Protein AF-A0A8W8N0G8-F1 (afdb_monomer_lite)

Radius of gyration: 26.47 Å; chains: 1; bounding box: 72×54×50 Å

Sequence (109 aa):
QTALSYKMADTLSLSRLRLIMAVFCSLTAASFLIATITAKSLRSSTTDPLHWASTDKGYPAHVTAAVSEWLTCIVYLLFYATFVQDFKRTSVSVSLNIITMEESEGIKV

Foldseek 3Di:
DLVVVVVLDPDPPLNVVLVVLVVLLVVLVVLLVVLVVQLVVQADDDPDPPDDDPPRRSRVSVVSNVVSVVVSVVSVVVSVVSCVVVVVVDDDDDDDDDDPPDDPDDDDD

pLDDT: mean 78.24, std 12.66, range [44.56, 93.19]

Secondary structure (DSSP, 8-state):
-HHHHHHT-S-HHHHHHHHHHHHHHHHHHHHHHHHHHHHHHHS---S-SS---TTSTTHHHHHHHHHHHHHHHHHHHHHHHHHHHHHHH--------------------

Structure (mmCIF, N/CA/C/O backbone):
data_AF-A0A8W8N0G8-F1
#
_entry.id   AF-A0A8W8N0G8-F1
#
loop_
_atom_site.group_PDB
_atom_site.id
_atom_site.type_symbol
_atom_site.label_atom_id
_atom_site.label_alt_id
_atom_site.label_comp_id
_atom_site.label_asym_id
_atom_site.label_entity_id
_atom_site.label_seq_id
_atom_site.pdbx_PDB_ins_code
_atom_site.Cartn_x
_atom_site.Cartn_y
_atom_site.Cartn_z
_atom_site.occupancy
_atom_site.B_iso_or_equiv
_atom_site.auth_seq_id
_atom_site.auth_comp_id
_atom_site.auth_asym_id
_atom_site.auth_atom_id
_atom_site.pdbx_PDB_model_num
ATOM 1 N N . GLN A 1 1 ? -7.314 8.369 14.383 1.00 52.34 1 GLN A N 1
ATOM 2 C CA . GLN A 1 1 ? -7.961 7.056 14.137 1.00 52.34 1 GLN A CA 1
ATOM 3 C C . GLN A 1 1 ? -7.484 5.967 15.108 1.00 52.34 1 GLN A C 1
ATOM 5 O O . GLN A 1 1 ? -8.312 5.201 15.579 1.00 52.34 1 GLN A O 1
ATOM 10 N N . THR A 1 2 ? -6.207 5.933 15.505 1.00 65.94 2 THR A N 1
ATOM 11 C CA . THR A 1 2 ? -5.635 4.895 16.394 1.00 65.94 2 THR A CA 1
ATOM 12 C C . THR A 1 2 ? -6.243 4.846 17.806 1.00 65.94 2 THR A C 1
ATOM 14 O O . THR A 1 2 ? -6.499 3.764 18.324 1.00 65.94 2 THR A O 1
ATOM 17 N N . ALA A 1 3 ? -6.546 6.000 18.414 1.00 57.88 3 ALA A N 1
ATOM 18 C CA . ALA A 1 3 ? -7.048 6.070 19.794 1.00 57.88 3 ALA A CA 1
ATOM 19 C C . ALA A 1 3 ? -8.490 5.551 19.969 1.00 57.88 3 ALA A C 1
ATOM 21 O O . ALA A 1 3 ? -8.804 4.918 20.974 1.00 57.88 3 ALA A O 1
ATOM 22 N N . LEU A 1 4 ? -9.358 5.781 18.978 1.00 60.72 4 LEU A N 1
ATOM 23 C CA . LEU A 1 4 ? -10.747 5.304 19.000 1.00 60.72 4 LEU A CA 1
ATOM 24 C C . LEU A 1 4 ? -10.822 3.782 18.798 1.00 60.72 4 LEU A C 1
ATOM 26 O O . LEU A 1 4 ? -11.579 3.112 19.491 1.00 60.72 4 LEU A O 1
ATOM 30 N N . SER A 1 5 ? -9.964 3.238 17.927 1.00 60.88 5 SER A N 1
ATOM 31 C CA . SER A 1 5 ? -9.853 1.792 17.674 1.00 60.88 5 SER A CA 1
ATOM 32 C C . SER A 1 5 ? -9.375 1.018 18.915 1.00 60.88 5 SER A C 1
ATOM 34 O O . SER A 1 5 ? -9.821 -0.097 19.165 1.00 60.88 5 SER A O 1
ATOM 36 N N . TYR A 1 6 ? -8.512 1.626 19.741 1.00 58.59 6 TYR A N 1
ATOM 37 C CA . TYR A 1 6 ? -8.027 1.017 20.986 1.00 58.59 6 TYR A CA 1
ATOM 38 C C . TYR A 1 6 ? -9.121 0.897 22.059 1.00 58.59 6 TYR A C 1
ATOM 40 O O . TYR A 1 6 ? -9.182 -0.107 22.761 1.00 58.59 6 TYR A O 1
ATOM 48 N N . LYS A 1 7 ? -10.013 1.892 22.173 1.00 57.72 7 LYS A N 1
ATOM 49 C CA . LYS A 1 7 ? -11.079 1.901 23.189 1.00 57.72 7 LYS A CA 1
ATOM 50 C C . LYS A 1 7 ? -12.288 1.012 22.867 1.00 57.72 7 LYS A C 1
ATOM 52 O O . LYS A 1 7 ? -13.049 0.720 23.781 1.00 57.72 7 LYS A O 1
ATOM 57 N N . MET A 1 8 ? -12.468 0.582 21.616 1.00 58.44 8 MET A N 1
ATOM 58 C CA . MET A 1 8 ? -13.568 -0.311 21.203 1.00 58.44 8 MET A CA 1
ATOM 59 C C . MET A 1 8 ? -13.221 -1.811 21.289 1.00 58.44 8 MET A C 1
ATOM 61 O O . MET A 1 8 ? -14.088 -2.654 21.068 1.00 58.44 8 MET A O 1
ATOM 65 N N . ALA A 1 9 ? -11.970 -2.168 21.590 1.00 52.53 9 ALA A N 1
ATOM 66 C CA . ALA A 1 9 ? -11.490 -3.538 21.462 1.00 52.53 9 ALA A CA 1
ATOM 67 C C . ALA A 1 9 ? -11.652 -4.353 22.754 1.00 52.53 9 ALA A C 1
ATOM 69 O O . ALA A 1 9 ? -10.746 -4.419 23.578 1.00 52.53 9 ALA A O 1
ATOM 70 N N . ASP A 1 10 ? -12.748 -5.102 22.841 1.00 54.84 10 ASP A N 1
ATOM 71 C CA . ASP A 1 10 ? -12.859 -6.282 23.717 1.00 54.84 10 ASP A CA 1
ATOM 72 C C . ASP A 1 10 ? -12.093 -7.503 23.135 1.00 54.84 10 ASP A C 1
ATOM 74 O O . ASP A 1 10 ? -12.201 -8.632 23.599 1.00 54.84 10 ASP A O 1
ATOM 78 N N . THR A 1 11 ? -11.295 -7.308 22.072 1.00 62.53 11 THR A N 1
ATOM 79 C CA . THR A 1 11 ? -10.490 -8.362 21.433 1.00 62.53 11 THR A CA 1
ATOM 80 C C . THR A 1 11 ? -9.109 -7.841 21.021 1.00 62.53 11 THR A C 1
ATOM 82 O O . THR A 1 11 ? -8.888 -7.365 19.906 1.00 62.53 11 THR A O 1
ATOM 85 N N . LEU A 1 12 ? -8.123 -7.988 21.913 1.00 66.56 12 LEU A N 1
ATOM 86 C CA . LEU A 1 12 ? -6.703 -7.671 21.667 1.00 66.56 12 LEU A CA 1
ATOM 87 C C . LEU A 1 12 ? -6.173 -8.272 20.339 1.00 66.56 12 LEU A C 1
ATOM 89 O O . LEU A 1 12 ? -5.281 -7.712 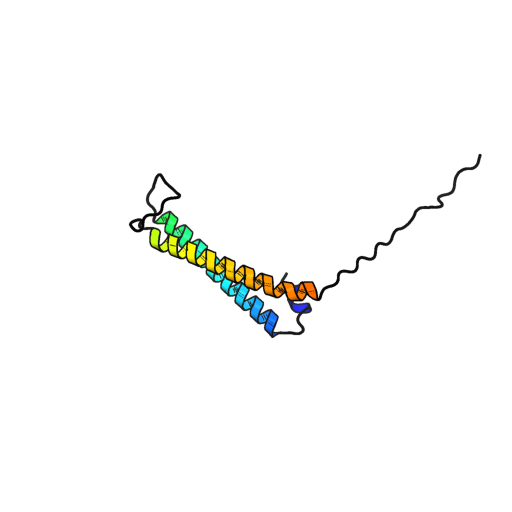19.707 1.00 66.56 12 LEU A O 1
ATOM 93 N N . SER A 1 13 ? -6.763 -9.385 19.886 1.00 73.06 13 SER A N 1
ATOM 94 C CA . SER A 1 13 ? -6.471 -10.057 18.613 1.00 73.06 13 SER A CA 1
ATOM 95 C C . SER A 1 13 ? -6.784 -9.209 17.364 1.00 73.06 13 SER A C 1
ATOM 97 O O . SER A 1 13 ? -5.931 -9.096 16.482 1.00 73.06 13 SER A O 1
ATOM 99 N N . LEU A 1 14 ? -7.946 -8.538 17.295 1.00 76.00 14 LEU A N 1
ATOM 100 C CA . LEU A 1 14 ? -8.321 -7.722 16.126 1.00 76.00 14 LEU A CA 1
ATOM 101 C C . LEU A 1 14 ? -7.424 -6.490 15.971 1.00 76.00 14 LEU A C 1
ATOM 103 O O . LEU A 1 14 ? -7.032 -6.138 14.860 1.00 76.00 14 LEU A O 1
ATOM 107 N N . SER A 1 15 ? -7.063 -5.857 17.089 1.00 79.12 15 SER A N 1
ATOM 108 C CA . SER A 1 15 ? -6.147 -4.711 17.093 1.00 79.12 15 SER A CA 1
ATOM 109 C C . SER A 1 15 ? -4.765 -5.095 16.546 1.00 79.12 15 SER A C 1
ATOM 111 O O . SER A 1 15 ? -4.204 -4.391 15.704 1.00 79.12 15 SER A O 1
ATOM 113 N N . ARG A 1 16 ? -4.246 -6.268 16.939 1.00 82.50 16 ARG A N 1
ATOM 114 C CA . ARG A 1 16 ? -2.973 -6.802 16.426 1.00 82.50 16 ARG A CA 1
ATOM 115 C C . ARG A 1 16 ? -3.054 -7.150 14.940 1.00 82.50 16 ARG A C 1
ATOM 117 O O . ARG A 1 16 ? -2.136 -6.806 14.204 1.00 82.50 16 ARG A O 1
ATOM 124 N N . LEU A 1 17 ? -4.152 -7.761 14.486 1.00 84.31 17 LEU A N 1
ATOM 125 C CA . LEU A 1 17 ? -4.380 -8.051 13.065 1.00 84.31 17 LEU A CA 1
ATOM 126 C C . LEU A 1 17 ? -4.385 -6.768 12.219 1.00 84.31 17 LEU A C 1
ATOM 128 O O . LEU A 1 17 ? -3.696 -6.697 11.204 1.00 84.31 17 LEU A O 1
ATOM 132 N N . ARG A 1 18 ? -5.105 -5.733 12.669 1.00 86.19 18 ARG A N 1
ATOM 133 C CA . ARG A 1 18 ? -5.147 -4.420 12.007 1.00 86.19 18 ARG A CA 1
ATOM 134 C C . ARG A 1 18 ? -3.771 -3.770 11.932 1.00 86.19 18 ARG A C 1
ATOM 136 O O . ARG A 1 18 ? -3.422 -3.221 10.892 1.00 86.19 18 ARG A O 1
ATOM 143 N N . LEU A 1 19 ? -2.984 -3.855 13.005 1.00 87.62 19 LEU A N 1
ATOM 144 C CA . LEU A 1 19 ? -1.618 -3.336 13.027 1.00 87.62 19 LEU A CA 1
ATOM 145 C C . LEU A 1 19 ? -0.717 -4.076 12.026 1.00 87.62 19 LEU A C 1
ATOM 147 O O . LEU A 1 19 ? -0.009 -3.427 11.263 1.00 87.62 19 LEU A O 1
ATOM 151 N N . ILE A 1 20 ? -0.783 -5.410 11.976 1.00 89.12 20 ILE A N 1
ATOM 152 C CA . ILE A 1 20 ? -0.016 -6.221 11.014 1.00 89.12 20 ILE A CA 1
ATOM 153 C C . ILE A 1 20 ? -0.393 -5.853 9.574 1.00 89.12 20 ILE A C 1
ATOM 155 O O . ILE A 1 20 ? 0.492 -5.609 8.756 1.00 89.12 20 ILE A O 1
ATOM 159 N N . MET A 1 21 ? -1.690 -5.753 9.272 1.00 87.06 21 MET A N 1
ATOM 160 C CA . MET A 1 21 ? -2.174 -5.349 7.948 1.00 87.06 21 MET A CA 1
ATOM 161 C C . MET A 1 21 ? -1.722 -3.935 7.573 1.00 87.06 21 MET A C 1
ATOM 163 O O . MET A 1 21 ? -1.301 -3.712 6.441 1.00 87.06 21 MET A O 1
ATOM 167 N N . ALA A 1 22 ? -1.751 -2.991 8.519 1.00 87.62 22 ALA A N 1
ATOM 168 C CA . ALA A 1 22 ? -1.291 -1.624 8.290 1.00 87.62 22 ALA A CA 1
ATOM 169 C C . ALA A 1 22 ? 0.221 -1.560 8.009 1.00 87.62 22 ALA A C 1
ATOM 171 O O . ALA A 1 22 ? 0.647 -0.864 7.086 1.00 87.62 22 ALA A O 1
ATOM 172 N N . VAL A 1 23 ? 1.031 -2.314 8.760 1.00 90.94 23 VAL A N 1
ATOM 173 C CA . VAL A 1 23 ? 2.480 -2.421 8.522 1.00 90.94 23 VAL A CA 1
ATOM 174 C C . VAL A 1 23 ? 2.750 -3.044 7.156 1.00 90.94 23 VAL A C 1
ATOM 176 O O . VAL A 1 23 ? 3.524 -2.489 6.380 1.00 90.94 23 VAL A O 1
ATOM 179 N N . PHE A 1 24 ? 2.076 -4.147 6.825 1.00 89.06 24 PHE A N 1
ATOM 180 C CA . PHE A 1 24 ? 2.234 -4.810 5.534 1.00 89.06 24 PHE A CA 1
ATOM 181 C C . PHE A 1 24 ? 1.855 -3.886 4.370 1.00 89.06 24 PHE A C 1
ATOM 183 O O . PHE A 1 24 ? 2.635 -3.736 3.436 1.00 89.06 24 PHE A O 1
ATOM 190 N N . CYS A 1 25 ? 0.721 -3.188 4.470 1.00 88.19 25 CYS A N 1
ATOM 191 C CA . CYS A 1 25 ? 0.286 -2.197 3.485 1.00 88.19 25 CYS A CA 1
ATOM 192 C C . CYS A 1 25 ? 1.303 -1.055 3.316 1.00 88.19 25 CYS A C 1
ATOM 194 O O . CYS A 1 25 ? 1.525 -0.577 2.207 1.00 88.19 25 CYS A O 1
ATOM 196 N N . SER A 1 26 ? 1.931 -0.612 4.409 1.00 89.06 26 SER A N 1
ATOM 197 C CA . SER A 1 26 ? 2.946 0.449 4.370 1.00 89.06 26 SER A CA 1
ATOM 198 C C . SER A 1 26 ? 4.219 -0.018 3.661 1.00 89.06 26 SER A C 1
ATOM 200 O O . SER A 1 26 ? 4.792 0.723 2.865 1.00 89.06 26 SER A O 1
ATOM 202 N N . LEU A 1 27 ? 4.638 -1.262 3.915 1.00 90.81 27 LEU A N 1
ATOM 203 C CA . LEU A 1 27 ? 5.786 -1.876 3.248 1.00 90.81 27 LEU A CA 1
ATOM 204 C C . LEU A 1 27 ? 5.534 -2.047 1.748 1.00 90.81 27 LEU A C 1
ATOM 206 O O . LEU A 1 27 ? 6.370 -1.633 0.949 1.00 90.81 27 LEU A O 1
ATOM 210 N N . THR A 1 28 ? 4.378 -2.585 1.351 1.00 88.25 28 THR A N 1
ATOM 211 C CA . THR A 1 28 ? 4.052 -2.781 -0.070 1.00 88.25 28 THR A CA 1
ATOM 212 C C . THR A 1 28 ? 3.883 -1.455 -0.811 1.00 88.25 28 THR A C 1
ATOM 214 O O . THR A 1 28 ? 4.340 -1.332 -1.948 1.00 88.25 28 THR A O 1
ATOM 217 N N . ALA A 1 29 ? 3.320 -0.430 -0.162 1.00 87.88 29 ALA A N 1
ATOM 218 C CA . ALA A 1 29 ? 3.247 0.921 -0.717 1.00 87.88 29 ALA A CA 1
ATOM 219 C C . ALA A 1 29 ? 4.641 1.544 -0.908 1.00 87.88 29 ALA A C 1
ATOM 221 O O . ALA A 1 29 ? 4.918 2.130 -1.954 1.00 87.88 29 ALA A O 1
ATOM 222 N N . ALA A 1 30 ? 5.549 1.382 0.060 1.00 90.69 30 ALA A N 1
ATOM 223 C CA . ALA A 1 30 ? 6.932 1.835 -0.083 1.00 90.69 30 ALA A CA 1
ATOM 224 C C . ALA A 1 30 ? 7.649 1.108 -1.234 1.00 90.69 30 ALA A C 1
ATOM 226 O O . ALA A 1 30 ? 8.296 1.754 -2.059 1.00 90.69 30 ALA A O 1
ATOM 227 N N . SER A 1 31 ? 7.485 -0.216 -1.343 1.00 88.19 31 SER A N 1
ATOM 228 C CA . SER A 1 31 ? 8.023 -1.008 -2.456 1.00 88.19 31 SER A CA 1
ATOM 229 C C . SER A 1 31 ? 7.491 -0.539 -3.810 1.00 88.19 31 SER A C 1
ATOM 231 O O . SER A 1 31 ? 8.279 -0.377 -4.740 1.00 88.19 31 SER A O 1
ATOM 233 N N . PHE A 1 32 ? 6.189 -0.253 -3.914 1.00 88.75 32 PHE A N 1
ATOM 234 C CA . PHE A 1 32 ? 5.578 0.306 -5.121 1.00 88.75 32 PHE A CA 1
ATOM 235 C C . PHE A 1 32 ? 6.204 1.647 -5.520 1.00 88.75 32 PHE A C 1
ATOM 237 O O . PHE A 1 32 ? 6.581 1.830 -6.680 1.00 88.75 32 PHE A O 1
ATOM 244 N N . LEU A 1 33 ? 6.356 2.573 -4.568 1.00 90.75 33 LEU A N 1
ATOM 245 C CA . LEU A 1 33 ? 6.940 3.891 -4.823 1.00 90.75 33 LEU A CA 1
ATOM 246 C C . LEU A 1 33 ? 8.385 3.777 -5.315 1.00 90.75 33 LEU A C 1
ATOM 248 O O . LEU A 1 33 ? 8.733 4.369 -6.337 1.00 90.75 33 LEU A O 1
ATOM 252 N N . ILE A 1 34 ? 9.204 2.976 -4.629 1.00 91.25 34 ILE A N 1
ATOM 253 C CA . ILE A 1 34 ? 10.605 2.754 -5.003 1.00 91.25 34 ILE A CA 1
ATOM 254 C C . ILE A 1 34 ? 10.679 2.133 -6.400 1.00 91.25 34 ILE A C 1
ATOM 256 O O . ILE A 1 34 ? 11.352 2.676 -7.274 1.00 91.25 34 ILE A O 1
ATOM 260 N N . ALA A 1 35 ? 9.934 1.053 -6.644 1.00 88.38 35 ALA A N 1
ATOM 261 C CA . ALA A 1 35 ? 9.926 0.358 -7.927 1.00 88.38 35 ALA A CA 1
ATOM 262 C C . ALA A 1 35 ? 9.468 1.270 -9.078 1.00 88.38 35 ALA A C 1
ATOM 264 O O . ALA A 1 35 ? 10.068 1.254 -10.151 1.00 88.38 35 ALA A O 1
ATOM 265 N N . THR A 1 36 ? 8.472 2.128 -8.843 1.00 87.62 36 THR A N 1
ATOM 266 C CA . THR A 1 36 ? 7.981 3.096 -9.836 1.00 87.62 36 THR A CA 1
ATOM 267 C C . THR A 1 36 ? 9.025 4.163 -10.159 1.00 87.62 36 THR A C 1
ATOM 269 O O . THR A 1 36 ? 9.253 4.471 -11.331 1.00 87.62 36 THR A O 1
ATOM 272 N N . ILE A 1 37 ? 9.689 4.720 -9.142 1.00 89.75 37 ILE A N 1
ATOM 273 C CA . ILE A 1 37 ? 10.760 5.710 -9.329 1.00 89.75 37 ILE A CA 1
ATOM 274 C C . ILE A 1 37 ? 11.928 5.078 -10.092 1.00 89.75 37 ILE A C 1
ATOM 276 O O . ILE A 1 37 ? 12.405 5.652 -11.071 1.00 89.75 37 ILE A O 1
ATOM 280 N N . THR A 1 38 ? 12.348 3.874 -9.702 1.00 87.88 38 THR A N 1
ATOM 281 C CA . THR A 1 38 ? 13.421 3.129 -10.368 1.00 87.88 38 THR A CA 1
ATOM 282 C C . THR A 1 38 ? 13.064 2.793 -11.815 1.00 87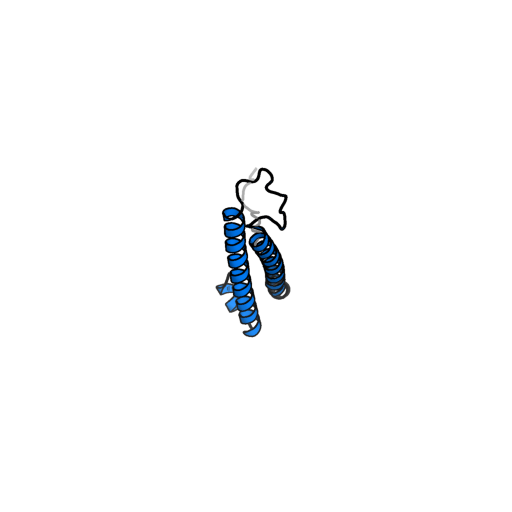.88 38 THR A C 1
ATOM 284 O O . THR A 1 38 ? 13.881 3.019 -12.707 1.00 87.88 38 THR A O 1
ATOM 287 N N . ALA A 1 39 ? 11.839 2.331 -12.082 1.00 86.38 39 ALA A N 1
ATOM 288 C CA . ALA A 1 39 ? 11.366 2.042 -13.434 1.00 86.38 39 ALA A CA 1
ATOM 289 C C . ALA A 1 39 ? 11.417 3.287 -14.328 1.00 86.38 39 ALA A C 1
ATOM 291 O O . ALA A 1 39 ? 11.911 3.218 -15.453 1.00 86.38 39 ALA A O 1
ATOM 292 N N . LYS A 1 40 ? 10.967 4.439 -13.813 1.00 85.38 40 LYS A N 1
ATOM 293 C CA . LYS A 1 40 ? 11.020 5.721 -14.531 1.00 85.38 40 LYS A CA 1
ATOM 294 C C . LYS A 1 40 ? 12.448 6.216 -14.743 1.00 85.38 40 LYS A C 1
ATOM 296 O O . LYS A 1 40 ? 12.751 6.698 -15.824 1.00 85.38 40 LYS A O 1
ATOM 301 N N . SER A 1 41 ? 13.323 6.077 -13.747 1.00 85.19 41 SER A N 1
ATOM 302 C CA . SER A 1 41 ? 14.720 6.517 -13.848 1.00 85.19 41 SER A CA 1
ATOM 303 C C . SER A 1 41 ? 15.543 5.671 -14.822 1.00 85.19 41 SER A C 1
ATOM 305 O O . SER A 1 41 ? 16.473 6.191 -15.433 1.00 85.19 41 SER A O 1
ATOM 307 N N . LEU A 1 42 ? 15.244 4.375 -14.941 1.00 85.06 42 LEU A N 1
ATOM 308 C CA . LEU A 1 42 ? 15.942 3.454 -15.845 1.00 85.06 42 LEU A CA 1
ATOM 309 C C . LEU A 1 42 ? 15.400 3.491 -17.277 1.00 85.06 42 LEU A C 1
ATOM 311 O O . LEU A 1 42 ? 16.079 3.037 -18.201 1.00 85.06 42 LEU A O 1
ATOM 315 N N . ARG A 1 43 ? 14.181 3.999 -17.472 1.00 81.25 43 ARG A N 1
ATOM 316 C CA . ARG A 1 43 ? 13.581 4.165 -18.794 1.00 81.25 43 ARG A CA 1
ATOM 317 C C . ARG A 1 43 ? 14.222 5.377 -19.473 1.00 81.25 43 ARG A C 1
ATOM 319 O O . ARG A 1 43 ? 13.994 6.515 -19.076 1.00 81.25 43 ARG A O 1
ATOM 326 N N . SER A 1 44 ? 15.048 5.137 -20.492 1.00 67.25 44 SER A N 1
ATOM 327 C CA . SER A 1 44 ? 15.550 6.212 -21.358 1.00 67.25 44 SER A CA 1
ATOM 328 C C . SER A 1 44 ? 14.383 6.875 -22.085 1.00 67.25 44 SER A C 1
ATOM 330 O O . SER A 1 44 ? 13.422 6.184 -22.390 1.00 67.25 44 SER A O 1
ATOM 332 N N . SER A 1 45 ? 14.481 8.174 -22.381 1.00 65.88 45 SER A N 1
ATOM 333 C CA . SER A 1 45 ? 13.444 8.996 -23.029 1.00 65.88 45 SER A CA 1
ATOM 334 C C . SER A 1 45 ? 12.721 8.274 -24.183 1.00 65.88 45 SER A C 1
ATOM 336 O O . SER A 1 45 ? 13.201 8.246 -25.313 1.00 65.88 45 SER A O 1
ATOM 338 N N . THR A 1 46 ? 11.584 7.643 -23.884 1.00 64.38 46 THR A N 1
ATOM 339 C CA . THR A 1 46 ? 10.705 6.980 -24.857 1.00 64.38 46 THR A CA 1
ATOM 340 C C . THR A 1 46 ? 9.487 7.855 -25.099 1.00 64.38 46 THR A C 1
ATOM 342 O O . THR A 1 46 ? 8.883 8.336 -24.140 1.00 64.38 46 THR A O 1
ATOM 345 N N . THR A 1 47 ? 9.084 7.988 -26.358 1.00 62.03 47 THR A N 1
ATOM 346 C CA . THR A 1 47 ? 7.948 8.815 -26.787 1.00 62.03 47 THR A CA 1
ATOM 347 C C . THR A 1 47 ? 6.596 8.284 -26.295 1.00 62.03 47 THR A C 1
ATOM 349 O O . THR A 1 47 ? 5.686 9.078 -26.085 1.00 62.03 47 THR A O 1
ATOM 352 N N . ASP A 1 48 ? 6.485 6.976 -26.028 1.00 73.62 48 ASP A N 1
ATOM 353 C CA . ASP A 1 48 ? 5.262 6.352 -25.514 1.00 73.62 48 ASP A CA 1
ATOM 354 C C . ASP A 1 48 ? 5.362 5.994 -24.018 1.00 73.62 48 ASP A C 1
ATOM 356 O O . ASP A 1 48 ? 6.151 5.120 -23.642 1.00 73.62 48 ASP A O 1
ATOM 360 N N . PRO A 1 49 ? 4.555 6.621 -23.139 1.00 71.50 49 PRO A N 1
ATOM 361 C CA . PRO A 1 49 ? 4.544 6.331 -21.703 1.00 71.50 49 PRO A CA 1
ATOM 362 C C . PRO A 1 49 ? 3.729 5.081 -21.333 1.00 71.50 49 PRO A C 1
ATOM 364 O O . PRO A 1 49 ? 3.878 4.567 -20.224 1.00 71.50 49 PRO A O 1
ATOM 367 N N . LEU A 1 50 ? 2.860 4.607 -22.233 1.00 76.44 50 LEU A N 1
ATOM 368 C CA . LEU A 1 50 ? 1.910 3.526 -21.955 1.00 76.44 50 LEU A CA 1
A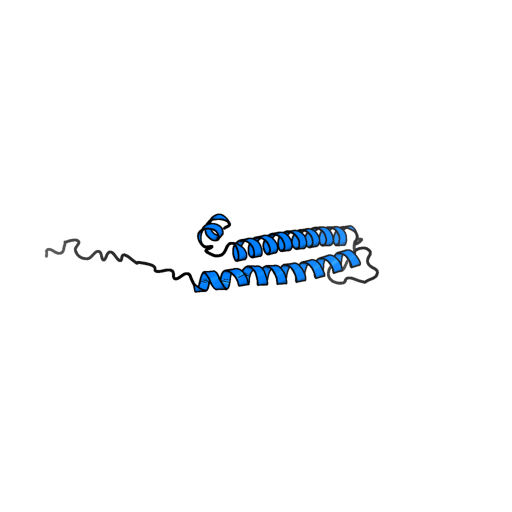TOM 369 C C . LEU A 1 50 ? 2.434 2.141 -22.363 1.00 76.44 50 LEU A C 1
ATOM 371 O O . LEU A 1 50 ? 2.048 1.139 -21.768 1.00 76.44 50 LEU A O 1
ATOM 375 N N . HIS A 1 51 ? 3.311 2.071 -23.367 1.00 81.25 51 HIS A N 1
ATOM 376 C CA . HIS A 1 51 ? 3.792 0.804 -23.909 1.00 81.25 51 HIS A CA 1
ATOM 377 C C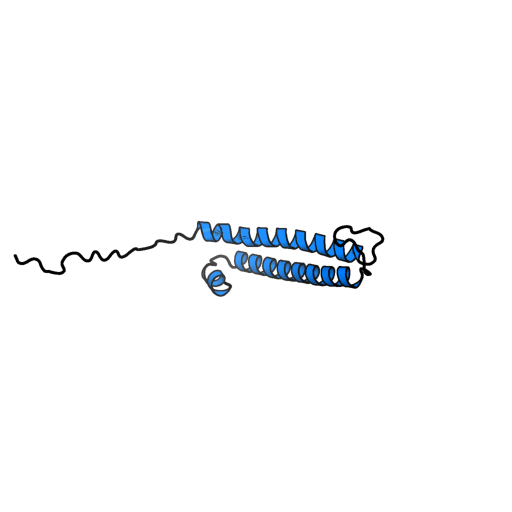 . HIS A 1 51 ? 5.125 0.408 -23.262 1.00 81.25 51 HIS A C 1
ATOM 379 O O . HIS A 1 51 ? 6.133 1.095 -23.431 1.00 81.25 51 HIS A O 1
ATOM 385 N N . TRP A 1 52 ? 5.131 -0.691 -22.509 1.00 84.19 52 TRP A N 1
ATOM 386 C CA . TRP A 1 52 ? 6.320 -1.242 -21.855 1.00 84.19 52 TRP A CA 1
ATOM 387 C C . TRP A 1 52 ? 6.738 -2.535 -22.550 1.00 84.19 52 TRP A C 1
ATOM 389 O O . TRP A 1 52 ? 5.972 -3.497 -22.578 1.00 84.19 52 TRP A O 1
ATOM 399 N N . ALA A 1 53 ? 7.951 -2.566 -23.101 1.00 84.19 53 ALA A N 1
ATOM 400 C CA . ALA A 1 53 ? 8.514 -3.764 -23.713 1.00 84.19 53 ALA A CA 1
ATOM 401 C C . ALA A 1 53 ? 9.379 -4.521 -22.700 1.00 84.19 53 ALA A C 1
ATOM 403 O O . ALA A 1 53 ? 10.068 -3.913 -21.883 1.00 84.19 53 ALA A O 1
ATOM 404 N N . SER A 1 54 ? 9.419 -5.852 -22.789 1.00 84.94 54 SER A N 1
ATOM 405 C CA . SER A 1 54 ? 10.266 -6.680 -21.915 1.00 84.94 54 SER A CA 1
ATOM 406 C C . SER A 1 54 ? 11.768 -6.405 -22.070 1.00 84.94 54 SER A C 1
ATOM 408 O O . SER A 1 54 ? 12.558 -6.774 -21.206 1.00 84.94 54 SER A O 1
ATOM 410 N N . THR A 1 55 ? 12.165 -5.765 -23.171 1.00 83.88 55 THR A N 1
ATOM 411 C CA . THR A 1 55 ? 13.525 -5.294 -23.462 1.00 83.88 55 THR A CA 1
ATOM 412 C C . THR A 1 55 ? 13.872 -3.955 -22.802 1.00 83.88 55 THR A C 1
ATOM 414 O O . THR A 1 55 ? 15.050 -3.593 -22.773 1.00 83.88 55 THR A O 1
ATOM 417 N N . ASP A 1 56 ? 12.898 -3.219 -22.255 1.00 84.25 56 ASP A N 1
ATOM 418 C CA . ASP A 1 56 ? 13.154 -1.946 -21.579 1.00 84.25 56 ASP A CA 1
ATOM 419 C C . ASP A 1 56 ? 13.916 -2.181 -20.265 1.00 84.25 56 ASP A C 1
ATOM 421 O O . ASP A 1 56 ? 13.511 -2.984 -19.424 1.00 84.25 56 ASP A O 1
ATOM 425 N N . LYS A 1 57 ? 14.987 -1.413 -20.018 1.00 84.00 57 LYS A N 1
ATOM 426 C CA . LYS A 1 57 ? 15.809 -1.546 -18.794 1.00 84.00 57 LYS A CA 1
ATOM 427 C C . LYS A 1 57 ? 15.015 -1.380 -17.491 1.00 84.00 57 LYS A C 1
ATOM 429 O O . LYS A 1 57 ? 15.384 -1.956 -16.472 1.00 84.00 57 LYS A O 1
ATOM 434 N N . GLY A 1 58 ? 13.936 -0.597 -17.515 1.00 85.88 58 GLY A N 1
ATOM 435 C CA . GLY A 1 58 ? 13.048 -0.388 -16.368 1.00 85.88 58 GLY A CA 1
ATOM 436 C C . GLY A 1 58 ? 11.915 -1.414 -16.234 1.00 85.88 58 GLY A C 1
ATOM 437 O O . GLY A 1 58 ? 11.173 -1.348 -15.256 1.00 85.88 58 GLY A O 1
ATOM 438 N N . TYR A 1 59 ? 11.754 -2.345 -17.183 1.00 87.75 59 TYR A N 1
ATOM 439 C CA . TYR A 1 59 ? 10.611 -3.265 -17.236 1.00 87.75 59 TYR A CA 1
ATOM 440 C C . TYR A 1 59 ? 10.460 -4.149 -15.986 1.00 87.75 59 TYR A C 1
ATOM 442 O O . TYR A 1 59 ? 9.357 -4.211 -15.443 1.00 87.75 59 TYR A O 1
ATOM 450 N N . PRO A 1 60 ? 11.524 -4.771 -15.435 1.00 89.31 60 PRO A N 1
ATOM 451 C CA . PRO A 1 60 ? 11.383 -5.590 -14.228 1.00 89.31 60 PRO A CA 1
ATOM 452 C C . PRO A 1 60 ? 10.914 -4.780 -13.012 1.00 89.31 60 PRO A C 1
ATOM 454 O O . PRO A 1 60 ? 10.099 -5.249 -12.215 1.00 89.31 60 PRO A O 1
ATOM 457 N N . ALA A 1 61 ? 11.388 -3.536 -12.889 1.00 88.50 61 ALA A N 1
ATOM 458 C CA . ALA A 1 61 ? 10.956 -2.621 -11.838 1.00 88.50 61 ALA A CA 1
ATOM 459 C C . ALA A 1 61 ? 9.493 -2.190 -12.043 1.00 88.50 61 ALA A C 1
ATOM 461 O O . ALA A 1 61 ? 8.735 -2.136 -11.079 1.00 88.50 61 ALA A O 1
ATOM 462 N N . HIS A 1 62 ? 9.064 -1.972 -13.290 1.00 88.44 62 HIS A N 1
ATOM 463 C CA . HIS A 1 62 ? 7.668 -1.677 -13.617 1.00 88.44 62 HIS A CA 1
ATOM 464 C C . HIS A 1 62 ? 6.727 -2.831 -13.236 1.00 88.44 62 HIS A C 1
ATOM 466 O O . HIS A 1 62 ? 5.722 -2.606 -12.565 1.00 88.44 62 HIS A O 1
ATOM 472 N N . VAL A 1 63 ? 7.083 -4.075 -13.576 1.00 91.38 63 VAL A N 1
ATOM 473 C CA . VAL A 1 63 ? 6.304 -5.265 -13.184 1.00 91.38 63 VAL A CA 1
ATOM 474 C C . VAL A 1 63 ? 6.251 -5.407 -11.662 1.00 91.38 63 VAL A C 1
ATOM 476 O O . VAL A 1 63 ? 5.187 -5.656 -11.100 1.00 91.38 63 VAL A O 1
ATOM 479 N N . THR A 1 64 ? 7.379 -5.193 -10.978 1.00 90.31 64 THR A N 1
ATOM 480 C CA . THR A 1 64 ? 7.441 -5.220 -9.506 1.00 90.31 64 THR A CA 1
ATOM 481 C C . THR A 1 64 ? 6.526 -4.164 -8.883 1.00 90.31 64 THR A C 1
ATOM 483 O O . THR A 1 64 ? 5.844 -4.449 -7.896 1.00 90.31 64 THR A O 1
ATOM 486 N N . ALA A 1 65 ? 6.467 -2.964 -9.470 1.00 88.62 65 ALA A N 1
ATOM 487 C CA . ALA A 1 65 ? 5.537 -1.922 -9.055 1.00 88.62 65 ALA A CA 1
ATOM 488 C C . ALA A 1 65 ? 4.083 -2.385 -9.234 1.00 88.62 65 ALA A C 1
ATOM 490 O O . ALA A 1 65 ? 3.339 -2.396 -8.258 1.00 88.62 65 ALA A O 1
ATOM 491 N N . ALA A 1 66 ? 3.702 -2.870 -10.418 1.00 91.88 66 ALA A N 1
ATOM 492 C CA . ALA A 1 66 ? 2.340 -3.345 -10.670 1.00 91.88 66 ALA A CA 1
ATOM 493 C C . ALA A 1 66 ? 1.918 -4.442 -9.674 1.00 91.88 66 ALA A C 1
ATOM 495 O O . ALA A 1 66 ? 0.865 -4.351 -9.051 1.00 91.88 66 ALA A O 1
ATOM 496 N N . VAL A 1 67 ? 2.764 -5.449 -9.437 1.00 93.19 67 VAL A N 1
ATOM 497 C CA . VAL A 1 67 ? 2.477 -6.510 -8.452 1.00 93.19 67 VAL A CA 1
ATOM 498 C C . VAL A 1 67 ? 2.318 -5.939 -7.038 1.00 93.19 67 VAL A C 1
ATOM 500 O O . VAL A 1 67 ? 1.396 -6.326 -6.318 1.00 93.19 67 VAL A O 1
ATOM 503 N N . SER A 1 68 ? 3.181 -4.997 -6.646 1.00 89.94 68 SER A N 1
ATOM 504 C CA . SER A 1 68 ? 3.105 -4.335 -5.336 1.00 89.94 68 SER A CA 1
ATOM 505 C C . SER A 1 68 ? 1.825 -3.507 -5.181 1.00 89.94 68 SER A C 1
ATOM 507 O O . SER A 1 68 ? 1.248 -3.472 -4.095 1.00 89.94 68 SER A O 1
ATOM 509 N N . GLU A 1 69 ? 1.351 -2.880 -6.256 1.00 86.88 69 GLU A N 1
ATOM 510 C CA . GLU A 1 69 ? 0.098 -2.122 -6.294 1.00 86.88 69 GLU A CA 1
ATOM 511 C C . GLU A 1 69 ? -1.113 -3.033 -6.059 1.00 86.88 69 GLU A C 1
ATOM 513 O O . GLU A 1 69 ? -1.896 -2.792 -5.135 1.00 86.88 69 GLU A O 1
ATOM 518 N N . TRP A 1 70 ? -1.224 -4.132 -6.813 1.00 92.38 70 TRP A N 1
ATOM 519 C CA . TRP A 1 70 ? -2.309 -5.107 -6.646 1.00 92.38 70 TRP A CA 1
ATOM 520 C C . TRP A 1 70 ? -2.317 -5.725 -5.248 1.00 92.38 70 TRP A C 1
ATOM 522 O O . TRP A 1 70 ? -3.371 -5.836 -4.618 1.00 92.38 70 TRP A O 1
ATOM 532 N N . LEU A 1 71 ? -1.141 -6.076 -4.723 1.00 89.94 71 LEU A N 1
ATOM 533 C CA . LEU A 1 71 ? -1.015 -6.623 -3.376 1.00 89.94 71 LEU A CA 1
ATOM 534 C C . LEU A 1 71 ? -1.443 -5.606 -2.306 1.00 89.94 71 LEU A C 1
ATOM 536 O O . LEU A 1 71 ? -2.173 -5.957 -1.377 1.00 89.94 71 LEU A O 1
ATOM 540 N N . THR A 1 72 ? -1.046 -4.340 -2.464 1.00 87.94 72 THR A N 1
ATOM 541 C CA . THR A 1 72 ? -1.466 -3.243 -1.577 1.00 87.94 72 THR A CA 1
ATOM 542 C C . THR A 1 72 ? -2.981 -3.066 -1.610 1.00 87.94 72 THR A C 1
ATOM 544 O O . THR A 1 72 ? -3.602 -2.960 -0.555 1.00 87.94 72 THR A O 1
ATOM 547 N N . CYS A 1 73 ? -3.591 -3.096 -2.800 1.00 90.38 73 CYS A N 1
ATOM 548 C CA . CYS A 1 73 ? -5.038 -2.984 -2.971 1.00 90.38 73 CYS A CA 1
ATOM 549 C C . CYS A 1 73 ? -5.785 -4.094 -2.214 1.00 90.38 73 CYS A C 1
ATOM 551 O O . CYS A 1 73 ? -6.691 -3.811 -1.431 1.00 90.38 73 CYS A O 1
ATOM 553 N N . ILE A 1 74 ? -5.356 -5.350 -2.369 1.00 91.12 74 ILE A N 1
ATOM 554 C CA . ILE A 1 74 ? -5.978 -6.497 -1.692 1.00 91.12 74 ILE A CA 1
ATOM 555 C C . ILE A 1 74 ? -5.871 -6.358 -0.170 1.00 91.12 74 ILE A C 1
ATOM 557 O O . ILE A 1 74 ? -6.863 -6.519 0.542 1.00 91.12 74 ILE A O 1
ATOM 561 N N . VAL A 1 75 ? -4.688 -6.027 0.348 1.00 90.25 75 VAL A N 1
ATOM 562 C CA . VAL A 1 75 ? -4.471 -5.883 1.797 1.00 90.25 75 VAL A CA 1
ATOM 563 C C . VAL A 1 75 ? -5.265 -4.713 2.360 1.00 90.25 75 VAL A C 1
ATOM 565 O O . VAL A 1 75 ? -5.837 -4.832 3.442 1.00 90.25 75 VAL A O 1
ATOM 568 N N . TYR A 1 76 ? -5.357 -3.612 1.617 1.00 87.50 76 TYR A N 1
ATOM 569 C CA . TYR A 1 76 ? -6.173 -2.467 1.991 1.00 87.50 76 TYR A CA 1
ATOM 570 C C . TYR A 1 76 ? -7.664 -2.825 2.068 1.00 87.50 76 TYR A C 1
ATOM 572 O O . TYR A 1 76 ? -8.329 -2.475 3.044 1.00 87.50 76 TYR A O 1
ATOM 580 N N . LEU A 1 77 ? -8.183 -3.583 1.097 1.00 90.50 77 LEU A N 1
ATOM 581 C CA . LEU A 1 77 ? -9.569 -4.061 1.115 1.00 90.50 77 LEU A CA 1
ATOM 582 C C . LEU A 1 77 ? -9.837 -4.996 2.302 1.00 90.50 77 LEU A C 1
ATOM 584 O O . LEU A 1 77 ? -10.852 -4.848 2.983 1.00 90.50 77 LEU A O 1
ATOM 588 N N . LEU A 1 78 ? -8.920 -5.922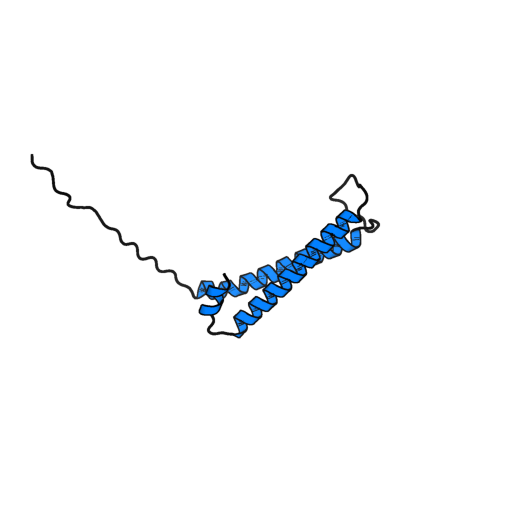 2.596 1.00 87.19 78 LEU A N 1
ATOM 589 C CA . LEU A 1 78 ? -9.034 -6.809 3.758 1.00 87.19 78 LEU A CA 1
ATOM 590 C C . LEU A 1 78 ? -8.963 -6.033 5.078 1.00 87.19 78 LEU A C 1
ATOM 592 O O . LEU A 1 78 ? -9.752 -6.292 5.985 1.00 87.19 78 LEU A O 1
ATOM 596 N N . PHE A 1 79 ? -8.070 -5.046 5.174 1.00 85.62 79 PHE A N 1
ATOM 597 C CA . PHE A 1 79 ? -7.987 -4.137 6.313 1.00 85.62 79 PHE A CA 1
ATOM 598 C C . PHE A 1 79 ? -9.304 -3.383 6.513 1.00 85.62 79 PHE A C 1
ATOM 600 O O . PHE A 1 79 ? -9.836 -3.370 7.625 1.00 85.62 79 PHE A O 1
ATOM 607 N N . TYR A 1 80 ? -9.875 -2.829 5.441 1.00 85.56 80 TYR A N 1
ATOM 608 C CA . TYR A 1 80 ? -11.177 -2.164 5.477 1.00 85.56 80 TYR A CA 1
ATOM 609 C C . TYR A 1 80 ? -12.295 -3.116 5.930 1.00 85.56 80 TYR A C 1
ATOM 611 O O . TYR A 1 80 ? -13.105 -2.758 6.786 1.00 85.56 80 TYR A O 1
ATOM 619 N N . ALA A 1 81 ? -12.298 -4.362 5.444 1.00 85.81 81 ALA A N 1
ATOM 620 C CA . ALA A 1 81 ? -13.266 -5.379 5.848 1.00 85.81 81 ALA A CA 1
ATOM 621 C C . ALA A 1 81 ? -13.243 -5.655 7.363 1.00 85.81 81 ALA A C 1
ATOM 623 O O . ALA A 1 81 ? -14.296 -5.926 7.944 1.00 85.81 81 ALA A O 1
ATOM 624 N N . THR A 1 82 ? -12.094 -5.502 8.038 1.00 83.94 82 THR A N 1
ATOM 625 C CA . THR A 1 82 ? -12.034 -5.638 9.505 1.00 83.94 82 THR A CA 1
ATOM 626 C C . THR A 1 82 ? -12.869 -4.590 10.243 1.00 83.94 82 THR A C 1
ATOM 628 O O . THR A 1 82 ? -13.284 -4.852 11.369 1.00 83.94 82 THR A O 1
ATOM 631 N N . PHE A 1 83 ? -13.143 -3.428 9.641 1.00 79.81 83 PHE A N 1
ATOM 632 C CA . PHE A 1 83 ? -13.983 -2.380 10.235 1.00 79.81 83 PHE A CA 1
ATOM 633 C C . PHE A 1 83 ? -15.469 -2.567 9.944 1.00 79.81 83 PHE A C 1
ATOM 635 O O . PHE A 1 83 ? -16.301 -2.062 10.693 1.00 79.81 83 PHE A O 1
ATOM 642 N N . VAL A 1 84 ? -15.833 -3.322 8.902 1.00 81.94 84 VAL A N 1
ATOM 643 C CA . VAL A 1 84 ? -17.242 -3.596 8.569 1.00 81.94 84 VAL A CA 1
ATOM 644 C C . VAL A 1 84 ? -17.970 -4.224 9.760 1.00 81.94 84 VAL A C 1
ATOM 646 O O . VAL A 1 84 ? -19.133 -3.914 10.013 1.00 81.94 84 VAL A O 1
ATOM 649 N N . GLN A 1 85 ? -17.291 -5.078 10.526 1.00 72.06 85 GLN A N 1
ATOM 650 C CA . GLN A 1 85 ? -17.874 -5.711 11.707 1.00 72.06 85 GLN A CA 1
ATOM 651 C C . GLN A 1 85 ? -18.060 -4.736 12.882 1.00 72.06 85 GLN A C 1
ATOM 653 O O . GLN A 1 85 ? -19.057 -4.841 13.599 1.00 72.06 85 GLN A O 1
ATOM 658 N N . ASP A 1 86 ? -17.172 -3.750 13.029 1.00 74.62 86 ASP A N 1
ATOM 659 C CA . ASP A 1 86 ? -17.291 -2.691 14.041 1.00 74.62 86 ASP A CA 1
ATOM 660 C C . ASP A 1 86 ? -18.443 -1.734 13.708 1.00 74.62 86 ASP A C 1
ATOM 662 O O . ASP A 1 86 ? -19.226 -1.363 14.586 1.00 74.62 86 ASP A O 1
ATOM 666 N N . PHE A 1 87 ? -18.610 -1.386 12.427 1.00 75.50 87 PHE A N 1
ATOM 667 C CA . PHE A 1 87 ? -19.724 -0.548 11.976 1.00 75.50 87 PHE A CA 1
ATOM 668 C C . PHE A 1 87 ? -21.075 -1.235 12.166 1.00 75.50 87 PHE A C 1
ATOM 670 O O . PHE A 1 87 ? -22.033 -0.584 12.566 1.00 75.50 87 PHE A O 1
ATOM 677 N N . LYS A 1 88 ? -21.152 -2.558 11.977 1.00 73.31 88 LYS A N 1
ATOM 678 C CA . LYS A 1 88 ? -22.376 -3.328 12.260 1.00 73.31 88 LYS A CA 1
ATOM 679 C C . LYS A 1 88 ? -22.781 -3.309 13.736 1.00 73.31 88 LYS A C 1
ATOM 681 O O . LYS A 1 88 ? -23.962 -3.450 14.029 1.00 73.31 88 LYS A O 1
ATOM 686 N N . ARG A 1 89 ? -21.827 -3.171 14.663 1.00 66.75 89 ARG A N 1
ATOM 687 C CA . ARG A 1 89 ? -22.101 -3.109 16.110 1.00 66.75 89 ARG A CA 1
ATOM 688 C C . ARG A 1 89 ? -22.406 -1.701 16.615 1.00 66.75 89 ARG A C 1
ATOM 690 O O . ARG A 1 89 ? -22.921 -1.564 17.720 1.00 66.75 89 ARG A O 1
ATOM 697 N N . THR A 1 90 ? -22.093 -0.670 15.838 1.00 68.44 90 THR A N 1
ATOM 698 C CA . THR A 1 90 ? -22.241 0.721 16.270 1.00 68.44 90 THR A CA 1
ATOM 699 C C . THR A 1 90 ? -23.562 1.295 15.759 1.00 68.44 90 THR A C 1
ATOM 701 O O . THR A 1 90 ? -23.687 1.607 14.579 1.00 68.44 90 THR A O 1
ATOM 704 N N . SER A 1 91 ? -24.551 1.469 16.639 1.00 68.06 91 SER A N 1
ATOM 705 C CA . SER A 1 91 ? -25.769 2.235 16.342 1.00 68.06 91 SER A CA 1
ATOM 706 C C . SER A 1 91 ? -25.585 3.695 16.759 1.00 68.06 91 SER A C 1
ATOM 708 O O . SER A 1 91 ? -25.339 3.974 17.933 1.00 68.06 91 SER A O 1
ATOM 710 N N . VAL A 1 92 ? -25.713 4.632 15.820 1.00 74.00 92 VAL A N 1
ATOM 711 C CA . VAL A 1 92 ? -25.694 6.071 16.120 1.00 74.00 92 VAL A CA 1
ATOM 712 C C . VAL A 1 92 ? -27.130 6.542 16.336 1.00 74.00 92 VAL A C 1
ATOM 714 O O . VAL A 1 92 ? -27.904 6.615 15.385 1.00 74.00 92 VAL A O 1
ATOM 717 N N . SER A 1 93 ? -27.485 6.863 17.580 1.00 74.38 93 SER A N 1
ATOM 718 C CA . SER A 1 93 ? -28.762 7.504 17.913 1.00 74.38 93 SER A CA 1
ATOM 719 C C . SER A 1 93 ? -28.572 9.017 17.948 1.00 74.38 93 SER A C 1
ATOM 721 O O . SER A 1 93 ? -27.781 9.524 18.742 1.00 74.38 93 SER A O 1
ATOM 723 N N . VAL A 1 94 ? -29.282 9.741 17.083 1.00 81.44 94 VAL A N 1
ATOM 724 C CA . VAL A 1 94 ? -29.265 11.209 17.045 1.00 81.44 94 VAL A CA 1
ATOM 725 C C . VAL A 1 94 ? -30.508 11.726 17.762 1.00 81.44 94 VAL A C 1
ATOM 727 O O . VAL A 1 94 ? -31.622 11.532 17.284 1.00 81.44 94 VAL A O 1
ATOM 730 N N . SER A 1 95 ? -30.323 12.390 18.902 1.00 78.94 95 SER A N 1
ATOM 731 C CA . SER A 1 95 ? -31.411 13.083 19.600 1.00 78.94 95 SER A CA 1
ATOM 732 C C . SER A 1 95 ? -31.529 14.506 19.060 1.00 78.94 95 SER A C 1
ATOM 734 O O . SER A 1 95 ? -30.687 15.355 19.351 1.00 78.94 95 SER A O 1
ATOM 736 N N . LEU A 1 96 ? -32.560 14.764 18.256 1.00 79.88 96 LEU A N 1
ATOM 737 C CA . LEU A 1 96 ? -32.879 16.107 17.776 1.00 79.88 96 LEU A CA 1
ATOM 738 C C . LEU A 1 96 ? -33.733 16.821 18.823 1.00 79.88 96 LEU A C 1
ATOM 740 O O . LEU A 1 96 ? -34.866 16.424 19.080 1.00 79.88 96 LEU A O 1
ATOM 744 N N . ASN A 1 97 ? -33.183 17.873 19.426 1.00 78.56 97 ASN A N 1
ATOM 745 C CA . ASN A 1 97 ? -33.932 18.737 20.330 1.00 78.56 97 ASN A CA 1
ATOM 746 C C . ASN A 1 97 ? -34.559 19.864 19.499 1.00 78.56 97 ASN A C 1
ATOM 748 O O . ASN A 1 97 ? -33.900 20.855 19.183 1.00 78.56 97 ASN A O 1
ATOM 752 N N . ILE A 1 98 ? -35.798 19.653 19.048 1.00 78.00 98 ILE A N 1
ATOM 753 C CA . ILE A 1 98 ? -36.551 20.647 18.280 1.00 78.00 98 ILE A CA 1
ATOM 754 C C . ILE A 1 98 ? -37.175 21.614 19.284 1.00 78.00 98 ILE A C 1
ATOM 756 O O . ILE A 1 98 ? -38.162 21.290 19.937 1.00 78.00 98 ILE A O 1
ATOM 760 N N . ILE A 1 99 ? -36.583 22.799 19.412 1.00 79.75 99 ILE A N 1
ATOM 761 C CA . ILE A 1 99 ? -37.194 23.905 20.148 1.00 79.75 99 ILE A CA 1
ATOM 762 C C . ILE A 1 99 ? -38.171 24.581 19.184 1.00 79.75 99 ILE A C 1
ATOM 764 O O . ILE A 1 99 ? -37.764 25.358 18.320 1.00 79.75 99 ILE A O 1
ATOM 768 N N . THR A 1 100 ? -39.458 24.257 19.293 1.00 72.62 100 THR A N 1
ATOM 769 C CA . THR A 1 100 ? -40.522 25.030 18.644 1.00 72.62 100 THR A CA 1
ATOM 770 C C . THR A 1 100 ? -40.668 26.358 19.380 1.00 72.62 100 THR A C 1
ATOM 772 O O . THR A 1 100 ? -41.111 26.396 20.524 1.00 72.62 100 THR A O 1
ATOM 775 N N . MET A 1 101 ? -40.252 27.442 18.726 1.00 63.94 101 MET A N 1
ATOM 776 C CA . MET A 1 101 ? -40.563 28.814 19.128 1.00 63.94 101 MET A CA 1
ATOM 777 C C . MET A 1 101 ? -42.018 29.103 18.739 1.00 63.94 101 MET A C 1
ATOM 779 O O . MET A 1 101 ? -42.277 29.688 17.691 1.00 63.94 101 MET A O 1
ATOM 783 N N . GLU A 1 102 ? -42.965 28.644 19.548 1.00 66.75 102 GLU A N 1
ATOM 784 C CA . GLU A 1 102 ? -44.341 29.140 19.518 1.00 66.75 102 GLU A CA 1
ATOM 785 C C . GLU A 1 102 ? -44.616 29.775 20.885 1.00 66.75 102 GLU A C 1
ATOM 787 O O . GLU A 1 102 ? -44.176 29.246 21.904 1.00 66.75 102 GLU A O 1
ATOM 792 N N . GLU A 1 103 ? -45.273 30.935 20.876 1.00 56.62 103 GLU A N 1
ATOM 793 C CA . GLU A 1 103 ? -45.510 31.835 22.017 1.00 56.62 103 GLU A CA 1
ATOM 794 C C . GLU A 1 103 ? -44.398 32.871 22.312 1.00 56.62 103 GLU A C 1
ATOM 796 O O . GLU A 1 103 ? -43.874 32.992 23.417 1.00 56.62 103 GLU A O 1
ATOM 801 N N . SER A 1 104 ? -44.070 33.700 21.316 1.00 49.56 104 SER A N 1
ATOM 802 C CA . SER A 1 104 ? -43.694 35.095 21.577 1.00 49.56 104 SER A CA 1
ATOM 803 C C . SER A 1 104 ? -44.920 35.950 21.289 1.00 49.56 104 SER A C 1
ATOM 805 O O . SER A 1 104 ? -45.208 36.262 20.135 1.00 49.56 104 SER A O 1
ATOM 807 N N . GLU A 1 105 ? -45.629 36.269 22.365 1.00 57.62 105 GLU A N 1
ATOM 808 C CA . GLU A 1 105 ? -46.680 37.272 22.491 1.00 57.62 105 GLU A CA 1
ATOM 809 C C . GLU A 1 105 ? -46.684 38.367 21.411 1.00 57.62 105 GLU A C 1
ATOM 811 O O . GLU A 1 105 ? -45.687 39.063 21.206 1.00 57.62 105 GLU A O 1
ATOM 816 N N . GLY A 1 106 ? -47.855 38.613 20.811 1.00 58.38 106 GLY A N 1
ATOM 817 C CA . GLY A 1 106 ? -48.146 39.933 20.254 1.00 58.38 106 GLY A CA 1
ATOM 818 C C . GLY A 1 106 ? -49.032 39.988 19.016 1.00 58.38 106 GLY A C 1
ATOM 819 O O . GLY A 1 106 ? -48.562 40.415 17.970 1.00 58.38 106 GLY A O 1
ATOM 820 N N . ILE A 1 107 ? -50.336 39.725 19.155 1.00 44.56 107 ILE A N 1
ATOM 821 C CA . ILE A 1 107 ? -51.342 40.517 18.425 1.00 44.56 107 ILE A CA 1
ATOM 822 C C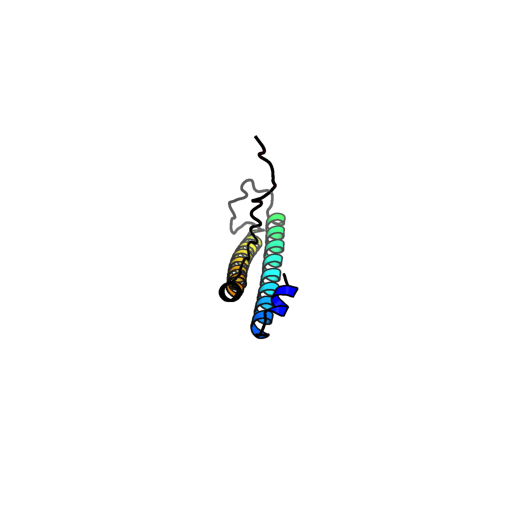 . ILE A 1 107 ? -52.413 40.964 19.423 1.00 44.56 107 ILE A C 1
ATOM 824 O O . ILE A 1 107 ? -53.362 40.248 19.725 1.00 44.56 107 ILE A O 1
ATOM 828 N N . LYS A 1 108 ? -52.231 42.181 19.946 1.00 46.38 108 LYS A N 1
ATOM 829 C CA . LYS A 1 108 ? -53.345 43.047 20.336 1.00 46.38 108 LYS A CA 1
ATOM 830 C C . LYS A 1 108 ? -53.761 43.827 19.091 1.00 46.38 108 LYS A C 1
ATOM 832 O O . LYS A 1 108 ? -53.023 44.737 18.721 1.00 46.38 108 LYS A O 1
ATOM 837 N N . VAL A 1 109 ? -54.916 43.504 18.508 1.00 45.59 109 VAL A N 1
ATOM 838 C CA . VAL A 1 109 ? -55.842 44.471 17.884 1.00 45.59 109 VAL A CA 1
ATOM 839 C C . VAL A 1 109 ? -57.257 43.944 18.070 1.00 45.59 109 VAL A C 1
ATOM 841 O O . VAL A 1 109 ? -57.492 42.786 17.665 1.00 45.59 109 VAL A O 1
#

InterPro domains:
  IPR019402 CWH43-like, N-terminal domain [PF10277] (1-89)
  IPR050911 DRAM/TMEM150 Autophagy Modulator [PTHR21324] (1-96)

Organism: Magallana gigas (NCBI:txid29159)